Protein AF-A0A7C3A8S1-F1 (afdb_monomer)

Sequence (56 aa):
MVVVAEVRPGTYHDSVTLMAVSAALNQLPGITGAALVMGTSLNRELLAEGGLSTPE

Solvent-accessible surface area (backbone atoms only — not comparable to full-atom values): 3795 Å² total; per-residue (Å²): 138,89,76,81,80,83,86,69,82,99,66,87,77,58,70,66,60,31,48,52,52,17,56,56,49,49,69,40,91,92,48,91,74,56,82,51,72,68,92,46,72,71,49,52,50,53,30,46,77,68,70,58,56,69,97,127

pLDDT: mean 94.68, std 4.05, range [75.25, 98.38]

InterPro domains:
  IPR060347 AllF, heavy metal-associated domain [PF27530] (1-56)

Foldseek 3Di:
DDADDDDDPPDDDDPVVQVVVQVVQCPDPPDPGGGGDDPDPVVQVVCVVVVRHDPD

Structure (mmCIF, N/CA/C/O backbone):
data_AF-A0A7C3A8S1-F1
#
_entry.id   AF-A0A7C3A8S1-F1
#
loop_
_atom_site.group_PDB
_atom_site.id
_atom_site.type_symbol
_atom_site.label_atom_id
_atom_site.label_alt_id
_atom_site.label_comp_id
_atom_site.label_asym_id
_atom_site.label_entity_id
_atom_site.label_seq_id
_atom_site.pdbx_PDB_ins_code
_atom_site.Cartn_x
_atom_site.Cartn_y
_atom_site.Cartn_z
_atom_site.occupancy
_atom_site.B_iso_or_equiv
_atom_site.auth_seq_id
_atom_site.auth_comp_id
_atom_site.auth_asym_id
_atom_site.auth_atom_id
_atom_site.pdbx_PDB_model_num
ATOM 1 N N . MET A 1 1 ? -9.224 -10.018 8.836 1.00 77.88 1 MET A N 1
ATOM 2 C CA . MET A 1 1 ? -8.858 -8.807 8.078 1.00 77.88 1 MET A CA 1
ATOM 3 C C . MET A 1 1 ? -8.692 -9.229 6.634 1.00 77.88 1 MET A C 1
ATOM 5 O O . MET A 1 1 ? -8.053 -10.248 6.412 1.00 77.88 1 MET A O 1
ATOM 9 N N . VAL A 1 2 ? -9.336 -8.542 5.695 1.00 92.62 2 VAL A N 1
ATOM 10 C CA . VAL A 1 2 ? -9.204 -8.835 4.261 1.00 92.62 2 VAL A CA 1
ATOM 11 C C . VAL A 1 2 ? -8.280 -7.777 3.674 1.00 92.62 2 VAL A C 1
ATOM 13 O O . VAL A 1 2 ? -8.481 -6.595 3.943 1.00 92.62 2 VAL A O 1
ATOM 16 N N . VAL A 1 3 ? -7.278 -8.204 2.911 1.00 94.94 3 VAL A N 1
ATOM 17 C CA . VAL A 1 3 ? -6.389 -7.323 2.147 1.00 94.94 3 VAL A CA 1
ATOM 18 C C . VAL A 1 3 ? -6.720 -7.534 0.678 1.00 94.94 3 VAL A C 1
ATOM 20 O O . VAL A 1 3 ? -6.873 -8.673 0.239 1.00 94.94 3 VAL A O 1
ATOM 23 N N . VAL A 1 4 ? -6.886 -6.440 -0.054 1.00 94.38 4 VAL A N 1
ATOM 24 C CA . VAL A 1 4 ? -7.163 -6.449 -1.490 1.00 94.38 4 VAL A CA 1
ATOM 25 C C . VAL A 1 4 ? -6.139 -5.567 -2.185 1.00 94.38 4 VAL A C 1
ATOM 27 O O . VAL A 1 4 ? -5.812 -4.495 -1.673 1.00 94.38 4 VAL A O 1
ATOM 30 N N . ALA A 1 5 ? -5.663 -5.997 -3.349 1.00 94.12 5 ALA A N 1
ATOM 31 C CA . ALA A 1 5 ? 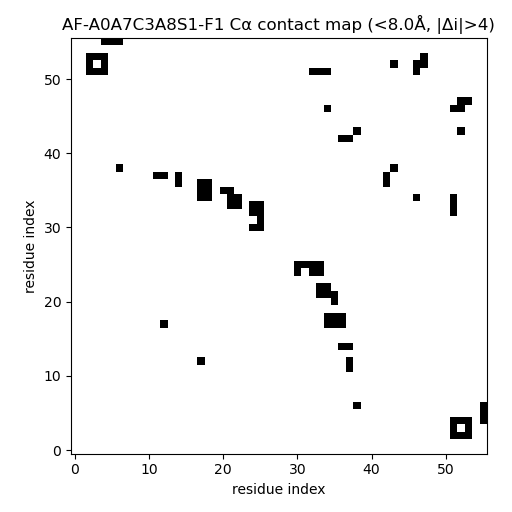-4.812 -5.187 -4.206 1.00 94.12 5 ALA A CA 1
ATOM 32 C C . ALA A 1 5 ? -5.305 -5.216 -5.655 1.00 94.12 5 ALA A C 1
ATOM 34 O O . ALA A 1 5 ? -5.991 -6.140 -6.092 1.00 9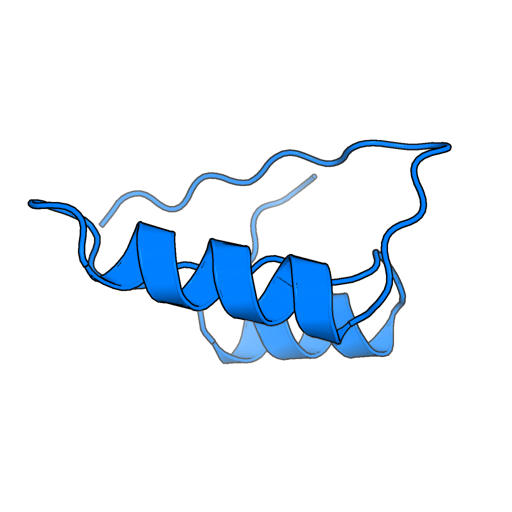4.12 5 ALA A O 1
ATOM 35 N N . GLU A 1 6 ? -4.938 -4.179 -6.400 1.00 94.25 6 GLU A N 1
ATOM 36 C CA . GLU A 1 6 ? -5.166 -4.064 -7.835 1.00 94.25 6 GLU A CA 1
ATOM 37 C C . GLU A 1 6 ? -3.885 -3.531 -8.484 1.00 94.25 6 GLU A C 1
ATOM 39 O O . GLU A 1 6 ? -3.362 -2.489 -8.083 1.00 94.25 6 GLU A O 1
ATOM 44 N N . VAL A 1 7 ? -3.390 -4.222 -9.512 1.00 93.69 7 VAL A N 1
ATOM 45 C CA . VAL A 1 7 ? -2.239 -3.773 -10.306 1.00 93.69 7 VAL A CA 1
ATOM 46 C C . VAL A 1 7 ? -2.737 -3.161 -11.613 1.00 93.69 7 VAL A C 1
ATOM 48 O O . VAL A 1 7 ? -3.438 -3.810 -12.386 1.00 93.69 7 VAL A O 1
ATOM 51 N N . ARG A 1 8 ? -2.339 -1.912 -11.885 1.00 94.56 8 ARG A N 1
ATOM 52 C CA . ARG A 1 8 ? -2.702 -1.166 -13.103 1.00 94.56 8 ARG A CA 1
ATOM 53 C C . ARG A 1 8 ? -1.483 -1.009 -14.024 1.00 94.56 8 ARG A C 1
ATOM 55 O O . ARG A 1 8 ? -0.771 -0.006 -13.927 1.00 94.56 8 ARG A O 1
ATOM 62 N N . PRO A 1 9 ? -1.187 -1.994 -14.896 1.00 94.31 9 PRO A N 1
ATOM 63 C CA . PRO A 1 9 ? -0.027 -1.930 -15.783 1.00 94.31 9 PRO A CA 1
ATOM 64 C C . PRO A 1 9 ? -0.150 -0.771 -16.784 1.00 94.31 9 PRO A C 1
ATOM 66 O O . PRO A 1 9 ? -1.249 -0.350 -17.137 1.00 94.31 9 PRO A O 1
ATOM 69 N N . GLY A 1 10 ? 0.987 -0.233 -17.236 1.00 94.50 10 GLY A N 1
ATOM 70 C CA . GLY A 1 10 ? 1.022 0.869 -18.208 1.00 94.50 10 GLY A CA 1
ATOM 71 C C . GLY A 1 10 ? 0.534 2.221 -17.674 1.00 94.50 10 GLY A C 1
ATOM 72 O O . GLY A 1 10 ? 0.413 3.167 -18.446 1.00 94.50 10 GLY A O 1
ATOM 73 N N . THR A 1 11 ? 0.264 2.325 -16.370 1.00 94.56 11 THR A N 1
ATOM 74 C CA .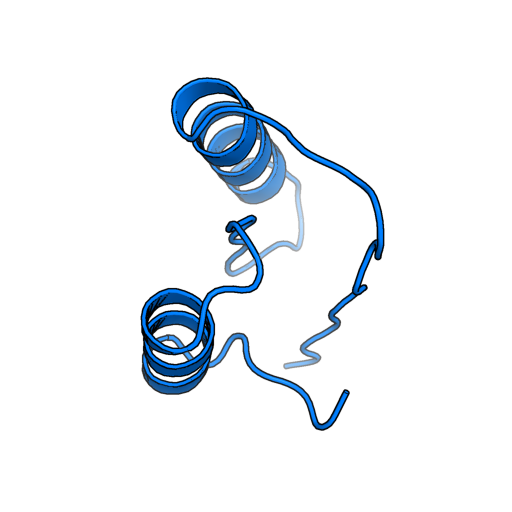 THR A 1 11 ? -0.169 3.567 -15.723 1.00 94.56 11 THR A CA 1
ATOM 75 C C . THR A 1 11 ? 0.999 4.218 -14.991 1.00 94.56 11 THR A C 1
ATOM 77 O O . THR A 1 11 ? 1.761 3.541 -14.300 1.00 94.56 11 THR A O 1
ATOM 80 N N . TYR A 1 12 ? 1.120 5.540 -15.111 1.00 93.56 12 TYR A N 1
ATOM 81 C CA . TYR A 1 12 ? 2.067 6.335 -14.337 1.00 93.56 12 TYR A CA 1
ATOM 82 C C . TYR A 1 12 ? 1.353 7.506 -13.664 1.00 93.56 12 TYR A C 1
ATOM 84 O O . TYR A 1 12 ? 0.654 8.280 -14.316 1.00 93.56 12 TYR A O 1
ATOM 92 N N . HIS A 1 13 ? 1.581 7.640 -12.362 1.00 95.81 13 HIS A N 1
ATOM 93 C CA . HIS A 1 13 ? 1.226 8.805 -11.564 1.00 95.81 13 HIS A CA 1
ATOM 94 C C . HIS A 1 13 ? 2.435 9.174 -10.708 1.00 95.81 13 HIS A C 1
ATOM 96 O O . HIS A 1 13 ? 3.189 8.291 -10.290 1.00 95.81 13 HIS A O 1
ATOM 102 N N . ASP A 1 14 ? 2.620 10.465 -10.442 1.00 95.88 14 ASP A N 1
ATOM 103 C CA . ASP A 1 14 ? 3.658 10.897 -9.514 1.00 95.88 14 ASP A CA 1
ATOM 104 C C . ASP A 1 14 ? 3.357 10.442 -8.075 1.00 95.88 14 ASP A C 1
ATOM 106 O O . ASP A 1 14 ? 2.225 10.106 -7.705 1.00 95.88 14 ASP A O 1
ATOM 110 N N . SER A 1 15 ? 4.395 10.428 -7.239 1.00 94.69 15 SER A N 1
ATOM 111 C CA . SER A 1 15 ? 4.269 9.987 -5.849 1.00 94.69 15 SER A CA 1
ATOM 112 C C . SER A 1 15 ? 3.304 10.855 -5.042 1.00 94.69 15 SER A C 1
ATOM 114 O O . SER A 1 15 ? 2.632 10.337 -4.159 1.00 94.69 15 SER A O 1
ATOM 116 N N . VAL A 1 16 ? 3.200 12.154 -5.342 1.00 97.00 16 VAL A N 1
ATOM 117 C CA . VAL A 1 16 ? 2.322 13.077 -4.604 1.00 97.00 16 VAL A CA 1
ATOM 118 C C . VAL A 1 16 ? 0.857 12.708 -4.824 1.00 97.00 16 VAL A C 1
ATOM 120 O O . VAL A 1 16 ? 0.088 12.627 -3.868 1.00 97.00 16 VAL A O 1
ATOM 123 N N . THR A 1 17 ? 0.486 12.407 -6.065 1.00 97.62 17 THR A N 1
ATOM 124 C CA . THR A 1 17 ? -0.847 11.949 -6.456 1.00 97.62 17 THR A CA 1
ATOM 125 C C . THR A 1 17 ? -1.188 10.639 -5.753 1.00 97.62 17 THR A C 1
ATOM 127 O O . THR A 1 17 ? -2.246 10.522 -5.135 1.00 97.62 17 THR A O 1
ATOM 130 N N . LEU A 1 18 ? -0.276 9.663 -5.780 1.00 97.44 18 LEU A N 1
ATOM 131 C CA . LEU A 1 18 ? -0.477 8.365 -5.128 1.00 97.44 18 LEU A CA 1
ATOM 132 C C . LEU A 1 18 ? -0.594 8.495 -3.599 1.00 97.44 18 LEU A C 1
ATOM 134 O O . LEU A 1 18 ? -1.462 7.868 -2.984 1.00 97.44 18 LEU A O 1
ATOM 138 N N . MET A 1 19 ? 0.221 9.354 -2.980 1.00 96.88 19 MET A N 1
ATOM 139 C CA . MET A 1 19 ? 0.155 9.651 -1.545 1.00 96.88 19 MET A CA 1
ATOM 140 C C . MET A 1 19 ? -1.158 10.339 -1.163 1.00 96.88 19 MET A C 1
ATOM 142 O O . MET A 1 19 ? -1.757 9.978 -0.152 1.00 96.88 19 MET A O 1
ATOM 146 N N . ALA A 1 20 ? -1.640 11.285 -1.972 1.00 98.31 20 ALA A N 1
ATOM 147 C CA . ALA A 1 20 ? -2.911 11.961 -1.733 1.00 98.31 20 ALA A CA 1
ATOM 148 C C . ALA A 1 20 ? -4.095 10.982 -1.781 1.00 98.31 20 ALA A C 1
ATOM 150 O O . ALA A 1 20 ? -4.955 11.010 -0.900 1.00 98.31 20 ALA A O 1
ATOM 151 N N . VAL A 1 21 ? -4.112 10.067 -2.757 1.00 97.69 21 VAL A N 1
ATOM 152 C CA . VAL A 1 21 ? -5.148 9.025 -2.842 1.00 97.69 21 VAL A CA 1
ATOM 153 C C . VAL A 1 21 ? -5.052 8.060 -1.661 1.00 97.69 21 VAL A C 1
ATOM 155 O O . VAL A 1 21 ? -6.071 7.749 -1.049 1.00 97.69 21 VAL A O 1
ATOM 158 N N . SER A 1 22 ? -3.841 7.638 -1.285 1.00 97.50 22 SER A N 1
ATOM 159 C CA . SER A 1 22 ? -3.626 6.799 -0.098 1.00 97.50 22 SER A CA 1
ATOM 160 C C . SER A 1 22 ? -4.183 7.470 1.159 1.00 97.50 22 SER A C 1
ATOM 162 O O . SER A 1 22 ? -4.929 6.855 1.917 1.00 97.50 22 SER A O 1
ATOM 164 N N . ALA A 1 23 ? -3.880 8.754 1.367 1.00 98.00 23 ALA A N 1
ATOM 165 C CA . ALA A 1 23 ? -4.389 9.520 2.499 1.00 98.00 23 ALA A CA 1
ATOM 166 C C . ALA A 1 23 ? -5.922 9.604 2.492 1.00 98.00 23 ALA A C 1
ATOM 168 O O . ALA A 1 23 ? -6.537 9.405 3.535 1.00 98.00 23 ALA A O 1
ATOM 169 N N . ALA A 1 24 ? -6.540 9.836 1.330 1.00 98.38 24 ALA A N 1
ATOM 170 C CA . ALA A 1 24 ? -7.993 9.879 1.196 1.00 98.38 24 ALA A CA 1
ATOM 171 C C . ALA A 1 24 ? -8.654 8.526 1.514 1.00 98.38 24 ALA A C 1
ATOM 173 O O . ALA A 1 24 ? -9.647 8.490 2.238 1.00 98.38 24 ALA A O 1
ATOM 174 N N . LEU A 1 25 ? -8.089 7.411 1.036 1.00 97.31 25 LEU A N 1
ATOM 175 C CA . LEU A 1 25 ? -8.597 6.065 1.327 1.00 97.31 25 LEU A CA 1
ATOM 176 C C . LEU A 1 25 ? -8.543 5.738 2.820 1.00 97.31 25 LEU A C 1
ATOM 178 O O . LEU A 1 25 ? -9.489 5.168 3.355 1.00 97.31 25 LEU A O 1
ATOM 182 N N . ASN A 1 26 ? -7.475 6.148 3.507 1.00 97.62 26 ASN A N 1
ATOM 183 C CA . ASN A 1 26 ? -7.325 5.939 4.949 1.00 97.62 26 ASN A CA 1
ATOM 184 C C . ASN A 1 26 ? -8.343 6.723 5.800 1.00 97.62 26 ASN A C 1
ATOM 186 O O . ASN A 1 26 ? -8.456 6.458 6.992 1.00 97.62 26 ASN A O 1
ATOM 190 N N . GLN A 1 27 ? -9.089 7.668 5.218 1.00 97.94 27 GLN A N 1
ATOM 191 C CA . GLN A 1 27 ? -10.180 8.375 5.902 1.00 97.94 27 GLN A CA 1
ATOM 192 C C . GLN A 1 27 ? -11.551 7.714 5.696 1.00 97.94 27 GLN A C 1
ATOM 194 O O . GLN A 1 27 ? -12.544 8.166 6.269 1.00 97.94 27 GLN A O 1
ATOM 199 N N . LEU A 1 28 ? -11.646 6.671 4.865 1.00 97.94 28 LEU A N 1
ATOM 200 C CA . LEU A 1 28 ? -12.922 6.021 4.581 1.00 97.94 28 LEU A CA 1
ATOM 201 C C . LEU A 1 28 ? -13.337 5.072 5.721 1.00 97.94 28 LEU A C 1
ATOM 203 O O . LEU A 1 28 ? -12.510 4.302 6.219 1.00 97.94 28 LEU A O 1
ATOM 207 N N . PRO A 1 29 ? -14.627 5.055 6.112 1.00 97.56 29 PRO A N 1
ATOM 208 C CA . PRO A 1 29 ? -15.128 4.114 7.107 1.00 97.56 29 PRO A CA 1
ATOM 209 C C . PRO A 1 29 ? -14.849 2.660 6.712 1.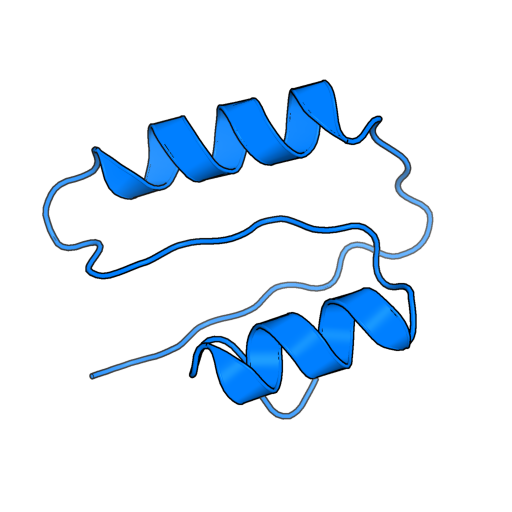00 97.56 29 PRO A C 1
ATOM 211 O O . PRO A 1 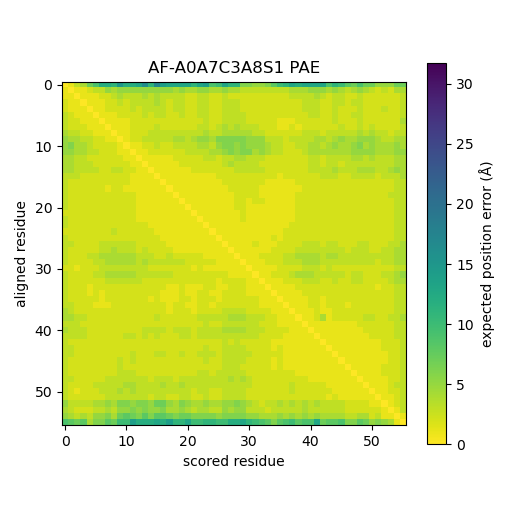29 ? -15.163 2.236 5.603 1.00 97.56 29 PRO A O 1
ATOM 214 N N . GLY A 1 30 ? -14.289 1.886 7.642 1.00 95.50 30 GLY A N 1
ATOM 215 C CA . GLY A 1 30 ? -13.980 0.469 7.432 1.00 95.50 30 GLY A CA 1
ATOM 216 C C . GLY A 1 30 ? -12.615 0.187 6.798 1.00 95.50 30 GLY A C 1
ATOM 217 O O . GLY A 1 30 ? -12.225 -0.978 6.738 1.00 95.50 30 GLY A O 1
ATOM 218 N N . ILE A 1 31 ? -11.858 1.211 6.388 1.00 96.38 31 ILE A N 1
ATOM 219 C CA . ILE A 1 31 ? -10.465 1.049 5.959 1.00 96.38 31 ILE A CA 1
ATOM 220 C C . ILE A 1 31 ? -9.547 1.089 7.182 1.00 96.38 31 ILE A C 1
ATOM 222 O O . ILE A 1 31 ? -9.530 2.057 7.935 1.00 96.38 31 ILE A O 1
ATOM 226 N N . THR A 1 32 ? -8.780 0.017 7.389 1.00 95.19 32 THR A N 1
ATOM 227 C CA . THR A 1 32 ? -7.744 -0.046 8.439 1.00 95.19 32 THR A CA 1
ATOM 228 C C . THR A 1 32 ? -6.407 0.515 7.956 1.00 95.19 32 THR A C 1
ATOM 230 O O . THR A 1 32 ? -5.645 1.060 8.748 1.00 95.19 32 THR A O 1
ATOM 233 N N . GLY A 1 33 ? -6.127 0.386 6.659 1.00 95.31 33 GLY A N 1
ATOM 234 C CA . GLY A 1 33 ? -4.903 0.854 6.025 1.00 95.31 33 GLY A CA 1
ATOM 235 C C . GLY A 1 33 ? -5.001 0.724 4.508 1.00 95.31 33 GLY A C 1
ATOM 236 O O . GLY A 1 33 ? -5.518 -0.273 4.006 1.00 95.31 33 GLY A O 1
ATOM 237 N N . ALA A 1 34 ? -4.518 1.727 3.783 1.00 97.00 34 ALA A N 1
ATOM 238 C CA . ALA A 1 34 ? -4.434 1.728 2.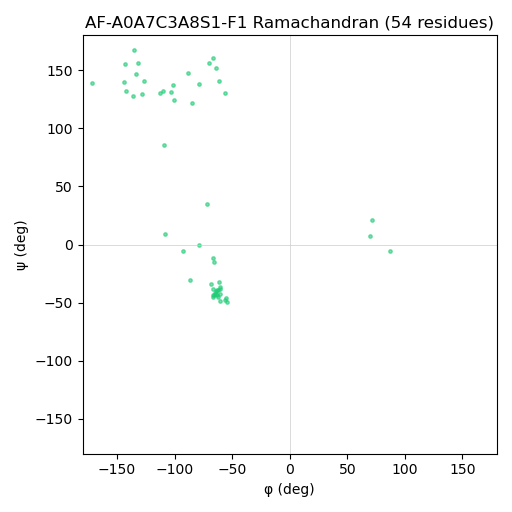328 1.00 97.00 34 ALA A CA 1
ATOM 239 C C . ALA A 1 34 ? -3.165 2.449 1.859 1.00 97.00 34 ALA A C 1
ATOM 241 O O . ALA A 1 34 ? -2.803 3.501 2.392 1.00 97.00 34 ALA A O 1
ATOM 242 N N . ALA A 1 35 ? -2.519 1.900 0.833 1.00 97.00 35 ALA A N 1
ATOM 243 C CA . ALA A 1 35 ? -1.353 2.492 0.195 1.00 97.00 35 A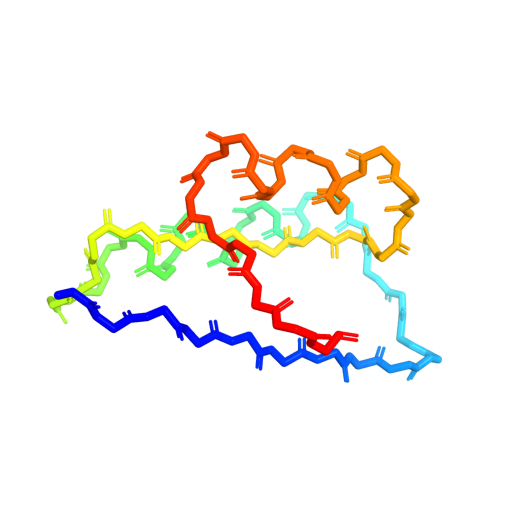LA A CA 1
ATOM 244 C C . ALA A 1 35 ? -1.409 2.262 -1.317 1.00 97.00 35 ALA A C 1
ATOM 246 O O . ALA A 1 35 ? -1.652 1.152 -1.785 1.00 97.00 35 ALA A O 1
ATOM 247 N N . LEU A 1 36 ? -1.173 3.327 -2.074 1.00 96.94 36 LEU A N 1
ATOM 248 C CA . LEU A 1 36 ? -0.961 3.307 -3.511 1.00 96.94 36 LEU A CA 1
ATOM 249 C C . LEU A 1 36 ? 0.486 3.696 -3.774 1.00 96.94 36 LEU A C 1
ATOM 251 O O . LEU A 1 36 ? 0.977 4.706 -3.269 1.00 96.94 36 LEU A O 1
ATOM 255 N N . VAL A 1 37 ? 1.163 2.898 -4.588 1.00 96.12 37 VAL A N 1
ATOM 256 C CA . VAL A 1 37 ? 2.583 3.057 -4.892 1.00 96.12 37 VAL A CA 1
ATOM 257 C C . VAL A 1 37 ? 2.842 2.705 -6.350 1.00 96.12 37 VAL A C 1
ATOM 259 O O . VAL A 1 37 ? 2.103 1.934 -6.962 1.00 96.12 37 VAL A O 1
ATOM 262 N N . MET A 1 38 ? 3.917 3.250 -6.919 1.00 95.69 38 MET A N 1
ATOM 263 C CA . MET A 1 38 ? 4.437 2.736 -8.188 1.00 95.69 38 MET A CA 1
ATOM 264 C C . MET A 1 38 ? 4.857 1.275 -8.002 1.00 95.69 38 MET A C 1
ATOM 266 O O . MET A 1 38 ? 5.467 0.954 -6.985 1.00 95.69 38 MET A O 1
ATOM 270 N N . GLY A 1 39 ? 4.605 0.415 -8.990 1.00 93.69 39 GLY A N 1
ATOM 271 C CA . GLY A 1 39 ? 4.907 -1.024 -8.938 1.00 93.69 39 GLY A CA 1
ATOM 272 C C . GLY A 1 39 ? 6.395 -1.397 -9.025 1.00 93.69 39 GLY A C 1
ATOM 273 O O . GLY A 1 39 ? 6.731 -2.400 -9.649 1.00 93.69 39 GLY A O 1
ATOM 274 N N . THR A 1 40 ? 7.296 -0.590 -8.457 1.00 93.88 40 THR A N 1
ATOM 275 C CA . THR A 1 40 ? 8.726 -0.916 -8.340 1.00 93.88 40 THR A CA 1
ATOM 276 C C . THR A 1 40 ? 8.936 -2.036 -7.320 1.00 93.88 40 THR A C 1
ATOM 278 O O . THR A 1 40 ? 8.121 -2.219 -6.417 1.00 93.88 40 THR A O 1
ATOM 281 N N . SER A 1 41 ? 10.044 -2.773 -7.430 1.00 94.38 41 SER A N 1
ATOM 282 C CA . SER A 1 41 ? 10.392 -3.844 -6.483 1.00 94.38 41 SER A CA 1
ATOM 283 C C . SER A 1 41 ? 10.411 -3.354 -5.032 1.00 94.38 41 SER A C 1
ATOM 285 O O . SER A 1 41 ? 9.717 -3.919 -4.194 1.00 94.38 41 SER A O 1
ATOM 287 N N . LEU A 1 42 ? 11.100 -2.238 -4.774 1.00 95.44 42 LEU A N 1
ATOM 288 C CA . LEU A 1 42 ? 11.182 -1.619 -3.447 1.00 95.44 42 LEU A CA 1
ATOM 289 C C . LEU A 1 42 ? 9.797 -1.315 -2.857 1.00 95.44 42 LEU A C 1
ATOM 291 O O . LEU A 1 42 ? 9.523 -1.615 -1.701 1.00 95.44 42 LEU A O 1
ATOM 295 N N . ASN A 1 43 ? 8.897 -0.733 -3.649 1.00 95.31 43 ASN A N 1
ATOM 296 C CA . ASN A 1 43 ? 7.571 -0.379 -3.155 1.00 95.31 43 ASN A CA 1
ATOM 297 C C . ASN A 1 43 ? 6.711 -1.615 -2.856 1.00 95.31 43 ASN A C 1
ATOM 299 O O . ASN A 1 43 ? 5.919 -1.588 -1.917 1.00 95.31 43 ASN A O 1
ATOM 303 N N . ARG A 1 44 ? 6.863 -2.700 -3.628 1.00 93.94 44 ARG A N 1
ATOM 304 C CA . ARG A 1 44 ? 6.167 -3.971 -3.361 1.00 93.94 44 ARG A CA 1
ATOM 305 C C . ARG A 1 44 ? 6.654 -4.618 -2.062 1.00 93.94 44 ARG A C 1
ATOM 307 O O . ARG A 1 44 ? 5.833 -5.142 -1.315 1.00 93.94 44 ARG A O 1
ATOM 314 N N . GLU A 1 45 ? 7.951 -4.537 -1.767 1.00 95.56 45 GLU A N 1
ATOM 315 C CA . GLU A 1 45 ? 8.515 -4.994 -0.487 1.00 95.56 45 GLU A CA 1
ATOM 316 C C . GLU A 1 45 ? 7.945 -4.193 0.690 1.00 95.56 45 GLU A C 1
ATOM 318 O O . GLU A 1 45 ? 7.455 -4.786 1.650 1.00 95.56 45 GLU A O 1
ATOM 323 N N . LEU A 1 46 ? 7.876 -2.863 0.573 1.00 95.00 46 LEU A N 1
ATOM 324 C CA . LEU A 1 46 ? 7.277 -2.005 1.603 1.00 95.00 46 LEU A CA 1
ATOM 325 C C . LEU A 1 46 ? 5.793 -2.323 1.857 1.00 95.00 46 LEU A C 1
ATOM 327 O O . LEU A 1 46 ? 5.346 -2.312 3.005 1.00 95.00 46 LEU A O 1
ATOM 331 N N . LEU A 1 47 ? 5.016 -2.642 0.812 1.00 95.12 47 LEU A N 1
ATOM 332 C CA . LEU A 1 47 ? 3.633 -3.108 0.982 1.00 95.12 47 LEU A CA 1
ATOM 333 C C . LEU A 1 47 ? 3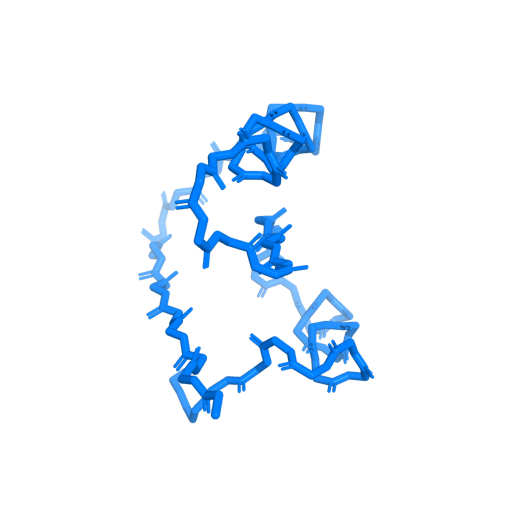.572 -4.437 1.745 1.00 95.12 47 LEU A C 1
ATOM 335 O O . LEU A 1 47 ? 2.680 -4.622 2.573 1.00 95.12 47 LEU A O 1
ATOM 339 N N . ALA A 1 48 ? 4.505 -5.357 1.490 1.00 93.81 48 ALA A N 1
ATOM 340 C CA . ALA A 1 48 ? 4.567 -6.638 2.188 1.00 93.81 48 ALA A CA 1
ATOM 341 C C . ALA A 1 48 ? 4.912 -6.467 3.672 1.00 93.81 48 ALA A C 1
ATOM 343 O O . ALA A 1 48 ? 4.223 -7.035 4.520 1.00 93.81 48 ALA A O 1
ATOM 344 N N . GLU A 1 49 ? 5.902 -5.634 3.994 1.00 95.56 49 GLU A N 1
ATOM 345 C CA . GLU A 1 49 ? 6.264 -5.294 5.376 1.00 95.56 49 GLU A CA 1
ATOM 346 C C . GLU A 1 49 ? 5.105 -4.623 6.129 1.00 95.56 49 GLU A C 1
ATOM 348 O O . GLU A 1 49 ? 4.886 -4.892 7.310 1.00 95.56 49 GLU A O 1
ATOM 353 N N . GLY A 1 50 ? 4.320 -3.795 5.433 1.00 93.75 50 GLY A N 1
ATOM 354 C CA . GLY A 1 50 ? 3.130 -3.134 5.971 1.00 93.75 50 GLY A CA 1
ATOM 355 C C . GLY A 1 50 ? 1.876 -4.013 6.062 1.00 93.75 50 GLY A C 1
ATOM 356 O O . GLY A 1 50 ? 0.832 -3.523 6.490 1.00 93.75 50 GLY A O 1
ATOM 357 N N . GLY A 1 51 ? 1.936 -5.284 5.650 1.00 94.75 51 GLY A N 1
ATOM 358 C CA . GLY A 1 51 ? 0.781 -6.190 5.654 1.00 94.75 51 GLY A CA 1
ATOM 359 C C . GLY A 1 51 ? -0.285 -5.869 4.596 1.00 94.75 51 GLY A C 1
ATOM 360 O O . GLY A 1 51 ? -1.436 -6.272 4.750 1.00 94.75 51 GLY A O 1
ATOM 361 N N . LEU A 1 52 ? 0.087 -5.147 3.537 1.00 95.19 52 LEU A N 1
ATOM 362 C CA . LEU A 1 52 ? -0.776 -4.721 2.427 1.00 95.19 52 LEU A CA 1
ATOM 363 C C . LEU A 1 52 ? -0.493 -5.473 1.113 1.00 95.19 52 LEU A C 1
ATOM 365 O O . LEU A 1 52 ? -1.008 -5.092 0.066 1.00 95.19 52 LEU A O 1
ATOM 369 N N . SER A 1 53 ? 0.338 -6.516 1.148 1.00 92.06 53 SER A N 1
ATOM 370 C CA . SER A 1 53 ? 0.663 -7.333 -0.026 1.00 92.06 53 SER A CA 1
ATOM 371 C C . SER A 1 53 ? -0.321 -8.488 -0.225 1.00 92.06 53 SER A C 1
ATOM 373 O O . SER A 1 53 ? -0.834 -9.068 0.736 1.00 92.06 53 SER A O 1
ATOM 375 N N . THR A 1 54 ? -0.541 -8.838 -1.487 1.00 91.56 54 THR A N 1
ATOM 376 C CA . THR A 1 54 ? -1.343 -9.969 -1.963 1.00 91.56 54 THR A CA 1
ATOM 377 C C . THR A 1 54 ? -0.569 -10.695 -3.085 1.00 91.56 54 THR A C 1
ATOM 379 O O . THR A 1 54 ? 0.475 -10.202 -3.516 1.00 91.56 54 THR A O 1
ATOM 382 N N . PRO A 1 55 ? -0.978 -11.907 -3.512 1.00 86.00 55 PRO A N 1
ATOM 383 C CA . PRO A 1 55 ? -0.183 -12.736 -4.429 1.00 86.00 55 PRO A CA 1
ATOM 384 C C . PRO A 1 55 ? 0.028 -12.195 -5.855 1.00 86.00 55 PRO A C 1
ATOM 386 O O . PRO A 1 55 ? 0.858 -12.748 -6.577 1.00 86.00 55 PRO A O 1
ATOM 389 N N . GLU A 1 56 ? -0.740 -11.193 -6.287 1.00 75.25 56 GLU A N 1
ATOM 390 C CA . GLU A 1 56 ? -0.706 -10.608 -7.639 1.00 75.25 56 GLU A CA 1
ATOM 391 C C . GLU A 1 56 ? 0.484 -9.643 -7.845 1.00 75.25 56 GLU A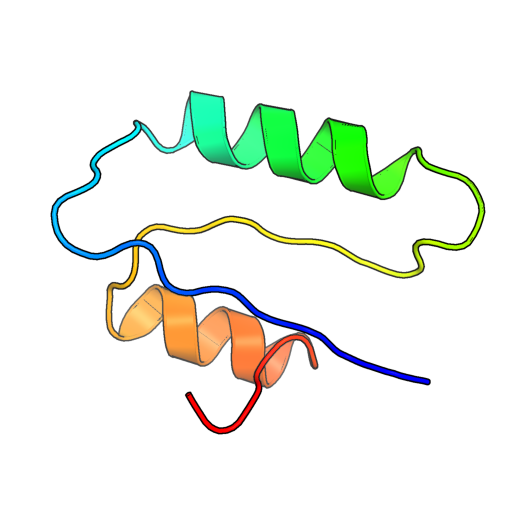 C 1
ATOM 393 O O . GLU A 1 56 ? 1.119 -9.668 -8.930 1.00 75.25 56 GLU A O 1
#

Secondary structure (DSSP, 8-state):
--------TT----HHHHHHHHHHHTTSTT-S--------HHHHHHHHHTT-----

Radius of gyration: 11.2 Å; Cα contacts (8 Å, |Δi|>4): 48; chains: 1; bounding box: 26×26×27 Å

Organism: NCBI:txid1969470

Mean predicted aligned error: 2.51 Å